Protein AF-A0A3S1F7A6-F1 (afdb_monomer_lite)

Foldseek 3Di:
DVLLVVLCVLVVNQQLSSQLCSVVNSPDDFAAPVSLVSSVVVCVVCVVVVHHRDDDRDDHPDDDPLDDVPPPPPPDPPDDWDQQDADCDDDSRHRPGPDTHHPVVSVVSVVVCCVVPVD

Secondary structure (DSSP, 8-state):
-HHHHHHHHHTTT-HHHHHHHHHH-TT--SPBHHHHHHHHHHHHHHHHTT----SPPPPPSB---S--TT----------PEEEEE--SSSTTTTSEEEEE-HHHHHHHHHHHHHHH--

pLDDT: mean 83.38, std 15.56, range [40.16, 94.38]

Sequence (119 aa):
VKYLAQANRLAAGDLCTTVMKYRAGHNESRFSALSVRYCQRARAILAREGFEVTGPLPVATFGFSAFSPGGEGGAPAQAKGVCVRRVFVPGPRYMKCAEYRSAGQARQIRTLRGRLFGG

Structure (mmCIF, N/CA/C/O backbone):
data_AF-A0A3S1F7A6-F1
#
_entry.id   AF-A0A3S1F7A6-F1
#
loop_
_atom_site.group_PDB
_atom_site.id
_atom_site.type_symbol
_atom_site.label_atom_id
_atom_site.label_alt_id
_atom_site.label_comp_id
_atom_site.label_asym_id
_atom_site.label_entity_id
_atom_site.label_seq_id
_atom_site.pdbx_PDB_ins_code
_atom_site.Cartn_x
_atom_site.Cartn_y
_atom_site.Cartn_z
_atom_site.occupancy
_atom_site.B_iso_or_equiv
_atom_site.auth_seq_id
_atom_site.auth_comp_id
_atom_site.auth_asym_id
_atom_site.auth_atom_id
_atom_site.pdbx_PDB_model_num
ATOM 1 N N . VAL A 1 1 ? 0.769 13.507 -17.402 1.00 75.00 1 VAL A N 1
ATOM 2 C CA . VAL A 1 1 ? 1.446 13.013 -16.170 1.00 75.00 1 VAL A CA 1
ATOM 3 C C . VAL A 1 1 ? 2.853 12.468 -16.464 1.00 75.00 1 VAL A C 1
ATOM 5 O O . VAL A 1 1 ? 3.012 11.293 -16.760 1.00 75.00 1 VAL A O 1
ATOM 8 N N . LYS A 1 2 ? 3.900 13.309 -16.408 1.00 90.25 2 LYS A N 1
ATOM 9 C CA . LYS A 1 2 ? 5.279 12.916 -16.797 1.00 90.25 2 LYS A CA 1
ATOM 10 C C . LYS A 1 2 ? 5.934 11.929 -15.817 1.00 90.25 2 LYS A C 1
ATOM 12 O O . LYS A 1 2 ? 6.569 10.969 -16.241 1.00 90.25 2 LYS A O 1
ATOM 17 N N . TYR A 1 3 ? 5.736 12.140 -14.516 1.00 91.88 3 TYR A N 1
ATOM 18 C CA . TYR A 1 3 ? 6.388 11.356 -13.461 1.00 91.88 3 TYR A CA 1
ATOM 19 C C . TYR A 1 3 ? 5.864 9.913 -13.364 1.00 91.88 3 TYR A C 1
ATOM 21 O O . TYR A 1 3 ? 6.650 8.971 -13.268 1.00 91.88 3 TYR A O 1
ATOM 29 N N . LEU A 1 4 ? 4.541 9.731 -13.467 1.00 91.00 4 LEU A N 1
ATOM 30 C CA . LEU A 1 4 ? 3.912 8.407 -13.507 1.00 91.00 4 LEU A CA 1
ATOM 31 C C . LEU A 1 4 ? 4.304 7.635 -14.772 1.00 91.00 4 LEU A C 1
ATOM 33 O O . LEU A 1 4 ? 4.648 6.462 -14.687 1.00 91.00 4 LEU A O 1
ATOM 37 N N . ALA A 1 5 ? 4.327 8.302 -15.930 1.00 91.88 5 ALA A N 1
ATOM 38 C CA . ALA A 1 5 ? 4.762 7.680 -17.178 1.00 91.88 5 ALA A CA 1
ATOM 39 C C . ALA A 1 5 ? 6.220 7.195 -17.096 1.00 91.88 5 ALA A C 1
ATOM 41 O O . ALA A 1 5 ? 6.540 6.109 -17.570 1.00 91.88 5 ALA A O 1
ATOM 42 N N . GLN A 1 6 ? 7.103 7.963 -16.451 1.00 92.31 6 GLN A N 1
ATOM 43 C CA . GLN A 1 6 ? 8.477 7.531 -16.200 1.00 92.31 6 GLN A CA 1
ATOM 44 C C . GLN A 1 6 ? 8.543 6.334 -15.244 1.00 92.31 6 GLN A C 1
ATOM 46 O O . GLN A 1 6 ? 9.271 5.390 -15.534 1.00 92.31 6 GLN A O 1
ATOM 51 N N . ALA A 1 7 ? 7.759 6.331 -14.162 1.00 93.62 7 ALA A N 1
ATOM 52 C CA . ALA A 1 7 ? 7.673 5.179 -13.266 1.00 93.62 7 ALA A CA 1
ATOM 53 C C . ALA A 1 7 ? 7.201 3.915 -14.008 1.00 93.62 7 ALA A C 1
ATOM 55 O O . ALA A 1 7 ? 7.779 2.853 -13.807 1.00 93.62 7 ALA A O 1
ATOM 56 N N . ASN A 1 8 ? 6.228 4.050 -14.917 1.00 92.00 8 ASN A N 1
ATOM 57 C CA . ASN A 1 8 ? 5.716 2.944 -15.729 1.00 92.00 8 ASN A CA 1
ATOM 58 C C . ASN A 1 8 ? 6.770 2.385 -16.690 1.00 92.00 8 ASN A C 1
ATOM 60 O O . ASN A 1 8 ? 6.912 1.173 -16.820 1.00 92.00 8 ASN A O 1
ATOM 64 N N . ARG A 1 9 ? 7.559 3.269 -17.317 1.00 92.62 9 ARG A N 1
ATOM 65 C CA . ARG A 1 9 ? 8.694 2.857 -18.158 1.00 92.62 9 ARG A CA 1
ATOM 66 C C . ARG A 1 9 ? 9.745 2.091 -17.359 1.00 92.62 9 ARG A C 1
ATOM 68 O O . ARG A 1 9 ? 10.204 1.051 -17.809 1.00 92.62 9 ARG A O 1
ATOM 75 N N . LEU A 1 10 ? 10.092 2.575 -16.165 1.00 93.31 10 LEU A N 1
ATOM 76 C CA . LEU A 1 10 ? 11.062 1.915 -15.281 1.00 93.31 10 LEU A CA 1
ATOM 77 C C . LEU A 1 10 ? 10.549 0.592 -14.696 1.00 93.31 10 LEU A C 1
ATOM 79 O O . LEU A 1 10 ? 11.347 -0.239 -14.278 1.00 93.31 10 LEU A O 1
ATOM 83 N N . ALA A 1 11 ? 9.233 0.419 -14.627 1.00 91.06 11 ALA A N 1
ATOM 84 C CA . ALA A 1 11 ? 8.573 -0.789 -14.149 1.00 91.06 11 ALA A CA 1
ATOM 85 C C . ALA A 1 11 ? 8.209 -1.768 -15.278 1.00 91.06 11 ALA A C 1
ATOM 87 O O . ALA A 1 11 ? 7.566 -2.776 -15.004 1.00 91.06 11 ALA A O 1
ATOM 88 N N . ALA A 1 12 ? 8.565 -1.463 -16.533 1.00 89.50 12 ALA A N 1
ATOM 89 C CA . ALA A 1 12 ? 8.213 -2.257 -17.712 1.00 89.50 12 ALA A CA 1
ATOM 90 C C . ALA A 1 12 ? 6.708 -2.595 -17.817 1.00 89.50 12 ALA A C 1
ATOM 92 O O . ALA A 1 12 ? 6.336 -3.653 -18.314 1.00 89.50 12 ALA A O 1
ATOM 93 N N . GLY A 1 13 ? 5.836 -1.696 -17.346 1.00 87.06 13 GLY A N 1
ATOM 94 C CA . GLY A 1 13 ? 4.384 -1.900 -17.364 1.00 87.06 13 GLY A CA 1
ATOM 95 C C . GLY A 1 13 ? 3.804 -2.679 -16.178 1.00 87.06 13 GLY A C 1
ATOM 96 O O . GLY A 1 13 ? 2.587 -2.838 -16.119 1.00 87.06 13 GLY A O 1
ATOM 97 N N . ASP A 1 14 ? 4.610 -3.121 -15.204 1.00 91.25 14 ASP A N 1
ATOM 98 C CA . ASP A 1 14 ? 4.063 -3.715 -13.980 1.00 91.25 14 ASP A CA 1
ATOM 99 C C . ASP A 1 14 ? 3.368 -2.647 -13.126 1.00 91.25 14 ASP A C 1
ATOM 101 O O . ASP A 1 14 ? 3.999 -1.690 -12.659 1.00 91.25 14 ASP A O 1
ATOM 105 N N . LEU A 1 15 ? 2.067 -2.820 -12.877 1.00 92.38 15 LEU A N 1
ATOM 106 C CA . LEU A 1 15 ? 1.274 -1.852 -12.123 1.00 92.38 15 LEU A CA 1
ATOM 107 C C . LEU A 1 15 ? 1.830 -1.660 -10.711 1.00 92.38 15 LEU A C 1
ATOM 109 O O . LEU A 1 15 ? 2.005 -0.520 -10.276 1.00 92.38 15 LEU A O 1
ATOM 113 N N . CYS A 1 16 ? 2.095 -2.750 -9.983 1.00 93.44 16 CYS A N 1
ATOM 114 C CA . CYS A 1 16 ? 2.496 -2.658 -8.582 1.00 93.44 16 CYS A CA 1
ATOM 115 C C . CYS A 1 16 ? 3.863 -1.981 -8.422 1.00 93.44 16 CYS A C 1
ATOM 117 O O . CYS A 1 16 ? 4.031 -1.139 -7.535 1.00 93.44 16 CYS A O 1
ATOM 119 N N . THR A 1 17 ? 4.819 -2.290 -9.295 1.00 93.44 17 THR A N 1
ATOM 120 C CA . THR A 1 17 ? 6.139 -1.650 -9.334 1.00 93.44 17 THR A CA 1
ATOM 121 C C . THR A 1 17 ? 6.032 -0.203 -9.798 1.00 93.44 17 THR A C 1
ATOM 123 O O . THR A 1 17 ? 6.681 0.664 -9.215 1.00 93.44 17 THR A O 1
ATOM 126 N N . THR A 1 18 ? 5.157 0.099 -10.760 1.00 94.25 18 THR A N 1
ATOM 127 C CA . THR A 1 18 ? 4.886 1.474 -11.209 1.00 94.25 18 THR A CA 1
ATOM 128 C C . THR A 1 18 ? 4.394 2.338 -10.060 1.00 94.25 18 THR A C 1
ATOM 130 O O . THR A 1 18 ? 4.961 3.397 -9.791 1.00 94.25 18 THR A O 1
ATOM 133 N N . VAL A 1 19 ? 3.358 1.892 -9.343 1.00 94.12 19 VAL A N 1
ATOM 134 C CA . VAL A 1 19 ? 2.791 2.677 -8.241 1.00 94.12 19 VAL A CA 1
ATOM 135 C C . VAL A 1 19 ? 3.724 2.733 -7.030 1.00 94.12 19 VAL A C 1
ATOM 137 O O . VAL A 1 19 ? 3.751 3.742 -6.325 1.00 94.12 19 VAL A O 1
ATOM 140 N N . MET A 1 20 ? 4.534 1.694 -6.808 1.00 94.38 20 MET A N 1
ATOM 141 C CA . MET A 1 20 ? 5.601 1.711 -5.809 1.00 94.38 20 MET A CA 1
ATOM 142 C C . MET A 1 20 ? 6.641 2.782 -6.149 1.00 94.38 20 MET A C 1
ATOM 144 O O . MET A 1 20 ? 6.877 3.656 -5.317 1.00 94.38 20 MET A O 1
ATOM 148 N N . LYS A 1 21 ? 7.174 2.788 -7.378 1.00 93.94 21 LYS A N 1
ATOM 149 C CA . LYS A 1 21 ? 8.155 3.779 -7.849 1.00 93.94 21 LYS A CA 1
ATOM 150 C C . LYS A 1 21 ? 7.583 5.192 -7.909 1.00 93.94 21 LYS A C 1
ATOM 152 O O . LYS A 1 21 ? 8.295 6.159 -7.670 1.00 93.94 21 LYS A O 1
ATOM 157 N N . TYR A 1 22 ? 6.292 5.326 -8.195 1.00 93.50 22 TYR A N 1
ATOM 158 C CA . TYR A 1 22 ? 5.593 6.606 -8.151 1.00 93.50 22 TYR A CA 1
ATOM 159 C C . TYR A 1 22 ? 5.497 7.162 -6.723 1.00 93.50 22 TYR A C 1
ATOM 161 O O . TYR A 1 22 ? 5.708 8.349 -6.501 1.00 93.50 22 TYR A O 1
ATOM 169 N N . ARG A 1 23 ? 5.184 6.315 -5.738 1.00 91.88 23 ARG A N 1
ATOM 170 C CA . ARG A 1 23 ? 5.007 6.746 -4.345 1.00 91.88 23 ARG A CA 1
ATOM 171 C C . ARG A 1 23 ? 6.331 6.923 -3.599 1.00 91.88 23 ARG A C 1
ATOM 173 O O . ARG A 1 23 ? 6.472 7.872 -2.837 1.00 91.88 23 ARG A O 1
ATOM 180 N N . ALA A 1 24 ? 7.231 5.951 -3.724 1.00 90.56 24 ALA A N 1
ATOM 181 C CA . ALA A 1 24 ? 8.463 5.852 -2.937 1.00 90.56 24 ALA A CA 1
ATOM 182 C C . ALA A 1 24 ? 9.691 6.426 -3.662 1.00 90.56 24 ALA A C 1
ATOM 184 O O . ALA A 1 24 ? 10.720 6.649 -3.033 1.00 90.56 24 ALA A O 1
ATOM 185 N N . GLY A 1 25 ? 9.574 6.696 -4.963 1.00 92.00 25 GLY A N 1
ATOM 186 C CA . GLY A 1 25 ? 10.654 7.200 -5.802 1.00 92.00 25 GLY A CA 1
ATOM 187 C C . GLY A 1 25 ? 11.140 6.166 -6.816 1.00 92.00 25 GLY A C 1
ATOM 188 O O . GLY A 1 25 ? 11.062 4.955 -6.613 1.00 92.00 25 GLY A O 1
ATOM 189 N N . HIS A 1 26 ? 11.672 6.650 -7.938 1.00 92.25 26 HIS A N 1
ATOM 190 C CA . HIS A 1 26 ? 12.085 5.811 -9.071 1.00 92.25 26 HIS A CA 1
ATOM 191 C C . HIS A 1 26 ? 13.219 4.830 -8.745 1.00 92.25 26 HIS A C 1
ATOM 193 O O . HIS A 1 26 ? 13.265 3.744 -9.330 1.00 92.25 26 HIS A O 1
ATOM 199 N N . ASN A 1 27 ? 14.077 5.189 -7.789 1.00 91.31 27 ASN A N 1
ATOM 200 C CA . ASN A 1 27 ? 15.213 4.380 -7.342 1.00 91.31 27 ASN A CA 1
ATOM 201 C C . ASN A 1 27 ? 14.841 3.343 -6.272 1.00 91.31 27 ASN A C 1
ATOM 203 O O . ASN A 1 27 ? 15.695 2.550 -5.886 1.00 91.31 27 ASN A O 1
ATOM 207 N N . GLU A 1 28 ? 13.592 3.318 -5.798 1.00 89.88 28 GLU A N 1
ATOM 208 C CA . GLU A 1 28 ? 13.151 2.285 -4.863 1.00 89.88 28 GLU A CA 1
ATOM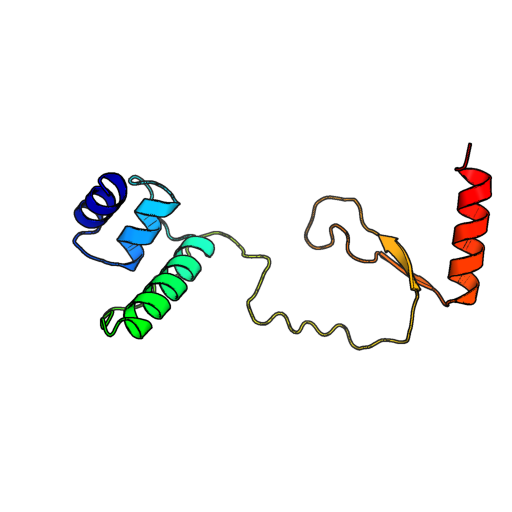 209 C C . GLU A 1 28 ? 13.031 0.934 -5.586 1.00 89.88 28 GLU A C 1
ATOM 211 O O . GLU A 1 28 ? 12.506 0.831 -6.707 1.00 89.88 28 GLU A O 1
ATOM 216 N N . SER A 1 29 ? 13.548 -0.101 -4.931 1.00 88.81 29 SER A N 1
ATOM 217 C CA . SER A 1 29 ? 13.557 -1.489 -5.402 1.00 88.81 29 SER A CA 1
ATOM 218 C C . SER A 1 29 ? 12.810 -2.424 -4.456 1.00 88.81 29 SER A C 1
ATOM 220 O O . SER A 1 29 ? 12.418 -3.520 -4.854 1.00 88.81 29 SER A O 1
ATOM 222 N N . ARG A 1 30 ? 12.571 -1.998 -3.213 1.00 90.06 30 ARG A N 1
ATOM 223 C CA . ARG A 1 30 ? 11.939 -2.803 -2.173 1.00 90.06 30 ARG A CA 1
ATOM 224 C C . ARG A 1 30 ? 10.485 -2.388 -1.978 1.00 90.06 30 ARG A C 1
ATOM 226 O O . ARG A 1 30 ? 10.122 -1.213 -1.990 1.00 90.06 30 ARG A O 1
ATOM 233 N N . PHE A 1 31 ? 9.630 -3.365 -1.692 1.00 90.00 31 PHE A N 1
ATOM 234 C CA . PHE A 1 31 ? 8.237 -3.092 -1.356 1.00 90.00 31 PHE A CA 1
ATOM 235 C C . PHE A 1 31 ? 8.079 -2.790 0.131 1.00 90.00 31 PHE A C 1
ATOM 237 O O . PHE A 1 31 ? 8.435 -3.606 0.982 1.00 90.00 31 PHE A O 1
ATOM 244 N N . SER A 1 32 ? 7.495 -1.631 0.437 1.00 90.94 32 SER A N 1
ATOM 245 C CA . SER A 1 32 ? 6.983 -1.327 1.775 1.00 90.94 32 SER A CA 1
ATOM 246 C C . SER A 1 32 ? 5.547 -1.842 1.938 1.00 90.94 32 SER A C 1
ATOM 248 O O . SER A 1 32 ? 4.810 -1.917 0.951 1.00 90.94 32 SER A O 1
ATOM 250 N N . ALA A 1 33 ? 5.089 -2.110 3.166 1.00 90.31 33 ALA A N 1
ATOM 251 C CA . ALA A 1 33 ? 3.685 -2.475 3.414 1.00 90.31 33 ALA A CA 1
ATOM 252 C C . ALA A 1 33 ? 2.695 -1.431 2.866 1.00 90.31 33 ALA A C 1
ATOM 254 O O . ALA A 1 33 ? 1.638 -1.777 2.337 1.00 90.31 33 ALA A O 1
ATOM 255 N N . LEU A 1 34 ? 3.063 -0.148 2.917 1.00 90.00 34 LEU A N 1
ATOM 256 C CA . LEU A 1 34 ? 2.273 0.934 2.332 1.00 90.00 34 LEU A CA 1
ATOM 257 C C . LEU A 1 34 ? 2.239 0.8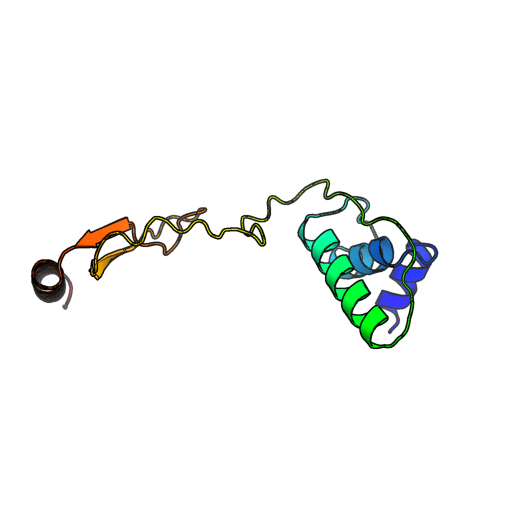62 0.800 1.00 90.00 34 LEU A C 1
ATOM 259 O O . LEU A 1 34 ? 1.188 1.102 0.214 1.00 90.00 34 LEU A O 1
ATOM 263 N N . SER A 1 35 ? 3.347 0.497 0.151 1.00 91.38 35 SER A N 1
ATOM 264 C CA . SER A 1 35 ? 3.401 0.313 -1.306 1.00 91.38 35 SER A CA 1
ATOM 265 C C . SER A 1 35 ? 2.504 -0.846 -1.758 1.00 91.38 35 SER A C 1
ATOM 267 O O . SER A 1 35 ? 1.762 -0.698 -2.725 1.00 91.38 35 SER A O 1
ATOM 269 N N . VAL A 1 36 ? 2.488 -1.961 -1.015 1.00 92.44 36 VAL A N 1
ATOM 270 C CA . VAL A 1 36 ? 1.595 -3.104 -1.296 1.00 92.44 36 VAL A CA 1
ATOM 271 C C . VAL A 1 36 ? 0.123 -2.702 -1.160 1.00 92.44 36 VAL A C 1
ATOM 273 O O . VAL A 1 36 ? -0.682 -2.966 -2.052 1.00 92.44 36 VAL A O 1
ATOM 276 N N . ARG A 1 37 ? -0.238 -1.993 -0.081 1.00 91.31 37 ARG A N 1
ATOM 277 C CA . ARG A 1 37 ? -1.602 -1.463 0.119 1.00 91.31 37 ARG A CA 1
ATOM 278 C C . ARG A 1 37 ? -2.016 -0.496 -0.979 1.00 91.31 37 ARG A C 1
ATOM 280 O O . ARG A 1 37 ? -3.167 -0.500 -1.409 1.00 91.31 37 ARG A O 1
ATOM 287 N N . TYR A 1 38 ? -1.084 0.337 -1.420 1.00 92.88 38 TYR A N 1
ATOM 288 C CA . TYR A 1 38 ? -1.337 1.273 -2.498 1.00 92.88 38 TYR A CA 1
ATOM 289 C C . TYR A 1 38 ? -1.596 0.535 -3.818 1.00 92.88 38 TYR A C 1
ATOM 291 O O . TYR A 1 38 ? -2.566 0.864 -4.497 1.00 92.88 38 TYR A O 1
ATOM 299 N N . CYS A 1 39 ? -0.845 -0.536 -4.121 1.00 93.38 39 CYS A N 1
ATOM 300 C CA . CYS A 1 39 ? -1.152 -1.384 -5.277 1.00 93.38 39 CYS A CA 1
ATOM 301 C C . CYS A 1 39 ? -2.542 -2.027 -5.179 1.00 93.38 39 CYS A C 1
ATOM 303 O O . CYS A 1 39 ? -3.297 -1.989 -6.145 1.00 93.38 39 CYS A O 1
ATOM 305 N N . GLN A 1 40 ? -2.934 -2.549 -4.012 1.00 93.50 40 GLN A N 1
ATOM 306 C CA . GLN A 1 40 ? -4.280 -3.112 -3.821 1.00 93.50 40 GLN A CA 1
ATOM 307 C C . GLN A 1 40 ? -5.385 -2.098 -4.150 1.00 93.50 40 GLN A C 1
ATOM 309 O O . GLN A 1 40 ? -6.348 -2.434 -4.836 1.00 93.50 40 GLN A O 1
ATOM 314 N N . ARG A 1 41 ? -5.232 -0.843 -3.707 1.00 93.62 41 ARG A N 1
ATOM 315 C CA . ARG A 1 41 ? -6.183 0.232 -4.028 1.00 93.62 41 ARG A CA 1
ATOM 316 C C . ARG A 1 41 ? -6.189 0.567 -5.516 1.00 93.62 41 ARG A C 1
ATOM 318 O O . ARG A 1 41 ? -7.265 0.711 -6.082 1.00 93.62 41 ARG A O 1
ATOM 325 N N . ALA A 1 42 ? -5.019 0.655 -6.147 1.00 93.50 42 ALA A N 1
ATOM 326 C CA . ALA A 1 42 ? -4.917 0.909 -7.582 1.00 93.50 42 ALA A CA 1
ATOM 327 C C . ALA A 1 42 ? -5.609 -0.191 -8.403 1.00 93.50 42 ALA A C 1
ATOM 329 O O . ALA A 1 42 ? -6.388 0.120 -9.298 1.00 93.50 42 ALA A O 1
ATOM 330 N N . ARG A 1 43 ? -5.411 -1.467 -8.041 1.00 93.25 43 ARG A N 1
ATOM 331 C CA . ARG A 1 43 ? -6.119 -2.602 -8.656 1.00 93.25 43 ARG A CA 1
ATOM 332 C C . ARG A 1 43 ? -7.629 -2.502 -8.472 1.00 93.25 43 ARG A C 1
ATOM 334 O O . ARG A 1 43 ? -8.359 -2.717 -9.426 1.00 93.25 43 ARG A O 1
ATOM 341 N N . ALA A 1 44 ? -8.096 -2.143 -7.275 1.00 93.31 44 ALA A N 1
ATOM 342 C CA . ALA A 1 44 ? -9.524 -1.977 -7.013 1.00 93.31 44 ALA A CA 1
ATOM 343 C C . ALA A 1 44 ? -10.149 -0.835 -7.832 1.00 93.31 44 ALA A C 1
ATOM 345 O O . ALA A 1 44 ? -11.293 -0.952 -8.252 1.00 93.31 44 ALA A O 1
ATOM 346 N N . ILE A 1 45 ? -9.413 0.257 -8.063 1.00 93.56 45 ILE A N 1
ATOM 347 C CA . ILE A 1 45 ? -9.858 1.354 -8.933 1.00 93.56 45 ILE A CA 1
ATOM 348 C C . ILE A 1 45 ? -9.922 0.872 -10.382 1.00 93.56 45 ILE A C 1
ATOM 350 O O . ILE A 1 45 ? -10.968 0.983 -11.002 1.00 93.56 45 ILE A O 1
ATOM 354 N N . LEU A 1 46 ? -8.850 0.269 -10.897 1.00 92.62 46 LEU A N 1
ATOM 355 C CA . LEU A 1 46 ? -8.813 -0.225 -12.277 1.00 92.62 46 LEU A CA 1
ATOM 356 C C . LEU A 1 46 ? -9.888 -1.281 -12.552 1.00 92.62 46 LEU A C 1
ATOM 358 O O . LEU A 1 46 ? -10.543 -1.216 -13.585 1.00 92.62 46 LEU A O 1
ATOM 362 N N . ALA A 1 47 ? -10.145 -2.176 -11.596 1.00 92.50 47 ALA A N 1
ATOM 363 C CA . ALA A 1 47 ? -11.215 -3.161 -11.705 1.00 92.50 47 ALA A CA 1
ATOM 364 C C . ALA A 1 47 ? -12.610 -2.513 -11.764 1.00 92.50 47 ALA A C 1
ATOM 366 O O . ALA A 1 47 ? -13.473 -2.991 -12.493 1.00 92.50 47 ALA A O 1
ATOM 367 N N . ARG A 1 48 ? -12.839 -1.413 -11.028 1.00 93.38 48 ARG A N 1
ATOM 368 C CA . ARG A 1 48 ? -14.097 -0.642 -11.108 1.00 93.38 48 ARG A CA 1
ATOM 369 C C . ARG A 1 48 ? -14.280 0.033 -12.465 1.00 93.38 48 ARG A C 1
ATOM 371 O O . ARG A 1 48 ? -15.407 0.151 -12.922 1.00 93.38 48 ARG A O 1
ATOM 378 N N . GLU A 1 49 ? -13.182 0.434 -13.094 1.00 93.69 49 GLU A N 1
ATOM 379 C CA . GLU A 1 49 ? -13.155 1.022 -14.438 1.00 93.69 49 GLU A CA 1
ATOM 380 C C . GLU A 1 49 ? -13.176 -0.043 -15.559 1.00 93.69 49 GLU A C 1
ATOM 382 O O . GLU A 1 49 ? -13.118 0.299 -16.736 1.00 93.69 49 GLU A O 1
ATOM 387 N N . GLY A 1 50 ? -13.250 -1.337 -15.217 1.00 91.94 50 GLY A N 1
ATOM 388 C CA . GLY A 1 50 ? -13.310 -2.438 -16.185 1.00 91.94 50 GLY A CA 1
ATOM 389 C C . GLY A 1 50 ? -11.958 -2.886 -16.750 1.00 91.94 50 GLY A C 1
ATOM 390 O O . GLY A 1 50 ? -11.922 -3.681 -17.685 1.00 91.94 50 GLY A O 1
ATOM 391 N N . PHE A 1 51 ? -10.840 -2.417 -16.191 1.00 89.00 51 PHE A N 1
ATOM 392 C CA . PHE A 1 51 ? -9.505 -2.880 -16.567 1.00 89.00 51 PHE A CA 1
ATOM 393 C C . PHE A 1 51 ? -9.075 -4.056 -15.687 1.00 89.00 51 PHE A C 1
ATOM 395 O O . PHE A 1 51 ? -8.932 -3.925 -14.466 1.00 89.00 51 PHE A O 1
ATOM 402 N N . GLU A 1 52 ? -8.805 -5.205 -16.305 1.00 82.25 52 GLU A N 1
ATOM 403 C CA . GLU A 1 52 ? -8.243 -6.352 -15.597 1.00 82.25 52 GLU A CA 1
ATOM 404 C C . GLU A 1 52 ? -6.749 -6.152 -15.327 1.00 82.25 52 GLU A C 1
ATOM 406 O O . GLU A 1 52 ? -5.943 -5.945 -16.234 1.00 82.25 52 GLU A O 1
ATOM 411 N N . VAL A 1 53 ? -6.365 -6.227 -14.049 1.00 84.12 53 VAL A N 1
ATOM 412 C CA . VAL A 1 53 ? -4.957 -6.190 -13.642 1.00 84.12 53 VAL A CA 1
ATOM 413 C C . VAL A 1 53 ? -4.488 -7.597 -13.305 1.00 84.12 53 VAL A C 1
ATOM 415 O O . VAL A 1 53 ? -4.782 -8.119 -12.221 1.00 84.12 53 VAL A O 1
ATOM 418 N N . THR A 1 54 ? -3.706 -8.169 -14.211 1.00 78.69 54 THR A N 1
ATOM 419 C CA . THR A 1 54 ? -3.081 -9.487 -14.069 1.00 78.69 54 THR A CA 1
ATOM 420 C C . THR A 1 54 ? -1.793 -9.406 -13.246 1.00 78.69 54 THR A C 1
ATOM 422 O O . THR A 1 54 ? -1.074 -8.411 -13.296 1.00 78.69 54 THR A O 1
ATOM 425 N N . GLY A 1 55 ? -1.493 -10.462 -12.485 1.00 82.12 55 GLY A N 1
ATOM 426 C CA . GLY A 1 55 ? -0.221 -10.626 -11.774 1.00 82.12 55 GLY A CA 1
ATOM 427 C C . GLY A 1 55 ? -0.344 -10.753 -10.247 1.00 82.12 55 GLY A C 1
ATOM 428 O O . GLY A 1 55 ? -1.353 -10.348 -9.653 1.00 82.12 55 GLY A O 1
ATOM 429 N N . PRO A 1 56 ? 0.671 -11.350 -9.592 1.00 85.56 56 PRO A N 1
ATOM 430 C CA . PRO A 1 56 ? 0.695 -11.520 -8.144 1.00 85.56 56 PRO A CA 1
ATOM 431 C C . PRO A 1 56 ? 0.928 -10.188 -7.420 1.00 85.56 56 PRO A C 1
ATOM 433 O O . PRO A 1 56 ? 1.632 -9.303 -7.900 1.00 85.56 56 PRO A O 1
ATOM 436 N N . LEU A 1 57 ? 0.363 -10.054 -6.216 1.00 86.94 57 LEU A N 1
ATOM 437 C CA . LEU A 1 57 ? 0.693 -8.935 -5.333 1.00 86.94 57 LEU A CA 1
ATOM 438 C C . LEU A 1 57 ? 2.085 -9.159 -4.715 1.00 86.94 57 LEU A C 1
ATOM 440 O O . LEU A 1 57 ? 2.321 -10.226 -4.146 1.00 86.94 57 LEU A O 1
ATOM 444 N N . PRO A 1 58 ? 2.988 -8.166 -4.765 1.00 88.62 58 PRO A N 1
ATOM 445 C CA . PRO A 1 58 ? 4.314 -8.289 -4.177 1.00 88.62 58 PRO A CA 1
ATOM 446 C C . PRO A 1 58 ? 4.241 -8.326 -2.648 1.00 88.62 58 PRO A C 1
ATOM 448 O O . PRO A 1 58 ? 3.396 -7.676 -2.025 1.00 88.62 58 PRO A O 1
ATOM 451 N N . VAL A 1 59 ? 5.163 -9.068 -2.035 1.00 86.94 59 VAL A N 1
ATOM 452 C CA . VAL A 1 59 ? 5.283 -9.170 -0.576 1.00 86.94 59 VAL A CA 1
ATOM 453 C C . VAL A 1 59 ? 6.059 -7.968 -0.041 1.00 86.94 59 VAL A C 1
ATOM 455 O O . VAL A 1 59 ? 7.071 -7.553 -0.604 1.00 86.94 59 VAL A O 1
ATOM 458 N N . ALA A 1 60 ? 5.586 -7.388 1.062 1.00 88.00 60 ALA A N 1
ATOM 459 C CA . ALA A 1 60 ? 6.274 -6.280 1.707 1.00 88.00 60 ALA A CA 1
ATOM 460 C C . ALA A 1 60 ? 7.577 -6.758 2.368 1.00 88.00 60 ALA A C 1
ATOM 462 O O . ALA A 1 60 ? 7.561 -7.570 3.286 1.00 88.00 60 ALA A O 1
ATOM 463 N N . THR A 1 61 ? 8.699 -6.193 1.935 1.00 86.62 61 THR A N 1
ATOM 464 C CA . THR A 1 61 ? 10.038 -6.397 2.514 1.00 86.62 61 THR A CA 1
ATOM 465 C C . THR A 1 61 ? 10.303 -5.564 3.767 1.00 86.62 61 THR A C 1
ATOM 467 O O . THR A 1 61 ? 11.276 -5.827 4.470 1.00 86.62 61 THR A O 1
ATOM 470 N N . PHE A 1 62 ? 9.524 -4.505 4.011 1.00 81.00 62 PHE A N 1
ATOM 471 C CA . PHE A 1 62 ? 9.691 -3.633 5.176 1.00 81.00 62 PHE A CA 1
ATOM 472 C C . PHE A 1 62 ? 8.442 -2.788 5.459 1.00 81.00 62 PHE A C 1
ATOM 474 O O . PHE A 1 62 ? 7.523 -2.678 4.646 1.00 81.00 62 PHE A O 1
ATOM 481 N N . GLY A 1 63 ? 8.428 -2.155 6.630 1.00 66.00 63 GLY A N 1
ATOM 482 C CA . GLY A 1 63 ? 7.301 -1.369 7.113 1.00 66.00 63 GLY A CA 1
ATOM 483 C C . GLY A 1 63 ? 6.321 -2.246 7.879 1.00 66.00 63 GLY A C 1
ATOM 484 O O . GLY A 1 63 ? 5.388 -2.800 7.310 1.00 66.00 63 GLY A O 1
ATOM 485 N N . PHE A 1 64 ? 6.512 -2.338 9.193 1.00 58.91 64 PHE A N 1
ATOM 486 C CA . PHE A 1 64 ? 5.469 -2.815 10.090 1.00 58.91 64 PHE A CA 1
ATOM 487 C C . PHE A 1 64 ? 4.352 -1.775 10.081 1.00 58.91 64 PHE A C 1
ATOM 489 O O . PHE A 1 64 ? 4.431 -0.748 10.756 1.00 58.91 64 PHE A O 1
ATOM 496 N N . SER A 1 65 ? 3.307 -1.994 9.287 1.00 54.69 65 SER A N 1
ATOM 497 C CA . SER A 1 65 ? 2.080 -1.239 9.481 1.00 54.69 65 SER A CA 1
ATOM 498 C C . SER A 1 65 ? 1.514 -1.664 10.831 1.00 54.69 65 SER A C 1
ATOM 500 O O . SER A 1 65 ? 0.864 -2.699 10.928 1.00 54.69 65 SER A O 1
ATOM 502 N N . ALA A 1 66 ? 1.697 -0.823 11.852 1.00 50.53 66 ALA A N 1
ATOM 503 C CA . ALA A 1 66 ? 0.971 -0.863 13.127 1.00 50.53 66 ALA A CA 1
ATOM 504 C C . ALA A 1 66 ? -0.567 -0.749 12.964 1.00 50.53 66 ALA A C 1
ATOM 506 O O . ALA A 1 66 ? -1.304 -0.632 13.938 1.00 50.53 66 ALA A O 1
ATOM 507 N N . PHE A 1 67 ? -1.047 -0.799 11.724 1.00 52.12 67 PHE A N 1
ATOM 508 C CA . PHE A 1 67 ? -2.427 -0.939 11.319 1.00 52.12 67 PHE A CA 1
ATOM 509 C C . PHE A 1 67 ? -2.555 -2.217 10.484 1.00 52.12 67 PHE A C 1
ATOM 511 O O . PHE A 1 67 ? -2.506 -2.194 9.253 1.00 52.12 67 PHE A O 1
ATOM 518 N N . SER A 1 68 ? -2.699 -3.351 11.166 1.00 43.91 68 SER A N 1
ATOM 519 C CA . SER A 1 68 ? -3.309 -4.543 10.575 1.00 43.91 68 SER A CA 1
ATOM 520 C C . SER A 1 68 ? -4.728 -4.173 10.114 1.00 43.91 68 SER A C 1
ATOM 522 O O . SER A 1 68 ? -5.469 -3.602 10.915 1.00 43.91 68 SER A O 1
ATOM 524 N N . PRO A 1 69 ? -5.173 -4.505 8.886 1.00 49.84 69 PRO A N 1
ATOM 525 C CA . PRO A 1 69 ? -6.546 -4.245 8.424 1.00 49.84 69 PRO A CA 1
ATOM 526 C C . PRO A 1 69 ? -7.565 -5.236 9.026 1.00 49.84 69 PRO A C 1
ATOM 528 O O . PRO A 1 69 ? -8.588 -5.521 8.424 1.00 49.84 69 PRO A O 1
ATOM 531 N N . GLY A 1 70 ? -7.249 -5.806 10.181 1.00 43.72 70 GLY A N 1
ATOM 532 C CA . GLY A 1 70 ? -8.029 -6.825 10.880 1.00 43.72 70 GLY A CA 1
ATOM 533 C C . GLY A 1 70 ? -7.733 -6.785 12.374 1.00 43.72 70 GLY A C 1
ATOM 534 O O . GLY A 1 70 ? -7.774 -7.796 13.058 1.00 43.72 70 GLY A O 1
ATOM 535 N N . GLY A 1 71 ? -7.363 -5.606 12.877 1.00 40.44 71 GLY A N 1
ATOM 536 C CA . GLY A 1 71 ? -7.245 -5.338 14.298 1.00 40.44 71 GLY A CA 1
ATOM 537 C C . GLY A 1 71 ? -8.605 -5.042 14.910 1.00 40.44 71 GLY A C 1
ATOM 538 O O . GLY A 1 71 ? -8.734 -4.054 15.628 1.00 40.44 71 GLY A O 1
ATOM 539 N N . GLU A 1 72 ? -9.575 -5.934 14.712 1.00 43.16 72 GLU A N 1
ATOM 540 C CA . GLU A 1 72 ? -10.580 -6.244 15.730 1.00 43.16 72 GLU A CA 1
ATOM 541 C C . GLU A 1 72 ? -9.865 -6.890 16.931 1.00 43.16 72 GLU A C 1
ATOM 543 O O . GLU A 1 72 ? -10.206 -7.954 17.426 1.00 43.16 72 GLU A O 1
ATOM 548 N N . GLY A 1 73 ? -8.850 -6.201 17.456 1.00 42.62 73 GLY A N 1
ATOM 549 C CA . GLY A 1 73 ? -8.508 -6.260 18.857 1.00 42.62 73 GLY A CA 1
ATOM 550 C C . GLY A 1 73 ? -9.600 -5.496 19.578 1.00 42.62 73 GLY A C 1
ATOM 551 O O . GLY A 1 73 ? -9.353 -4.419 20.125 1.00 42.62 73 GLY A O 1
ATOM 552 N N . GLY A 1 74 ? -10.812 -6.057 19.544 1.00 40.16 74 GLY A N 1
ATOM 553 C CA . GLY A 1 74 ? -11.756 -5.915 20.624 1.00 40.16 74 GLY A CA 1
ATOM 554 C C . GLY A 1 74 ? -11.026 -6.379 21.871 1.00 40.16 74 GLY A C 1
ATOM 555 O O . GLY A 1 74 ? -11.124 -7.530 22.281 1.00 40.16 74 GLY A O 1
ATOM 556 N N . ALA A 1 75 ? -10.263 -5.463 22.477 1.00 45.25 75 ALA A N 1
ATOM 557 C CA . ALA A 1 75 ? -10.138 -5.465 23.914 1.00 45.25 75 ALA A CA 1
ATOM 558 C C . ALA A 1 75 ? -11.577 -5.655 24.397 1.00 45.25 75 ALA A C 1
ATOM 560 O O . ALA A 1 75 ? -12.446 -4.893 23.946 1.00 45.25 75 ALA A O 1
ATOM 561 N N . PRO A 1 76 ? -11.855 -6.719 25.169 1.00 41.88 76 PRO A N 1
ATOM 562 C CA . PRO A 1 76 ? -13.219 -7.065 25.518 1.00 41.88 76 PRO A CA 1
ATOM 563 C C . PRO A 1 76 ? -13.868 -5.800 26.054 1.00 41.88 76 PRO A C 1
ATOM 565 O O . PRO A 1 76 ? -13.198 -5.010 26.728 1.00 41.88 76 PRO A O 1
ATOM 568 N N . ALA A 1 77 ? -15.126 -5.589 25.678 1.00 47.25 77 ALA A N 1
ATOM 569 C CA . ALA A 1 77 ? -15.979 -4.525 26.168 1.00 47.25 77 ALA A CA 1
ATOM 570 C C . ALA A 1 77 ? -16.057 -4.596 27.706 1.00 47.25 77 ALA A C 1
ATOM 572 O O . ALA A 1 77 ? -17.028 -5.062 28.289 1.00 47.25 77 ALA A O 1
ATOM 573 N N . GLN A 1 78 ? -14.993 -4.176 28.383 1.00 47.16 78 GLN A N 1
ATOM 574 C CA . GLN A 1 78 ? -14.865 -4.163 29.824 1.00 47.16 78 GLN A CA 1
ATOM 575 C C . GLN A 1 78 ? -15.382 -2.805 30.274 1.00 47.16 78 GLN A C 1
ATOM 577 O O . GLN A 1 78 ? -14.682 -1.796 30.255 1.00 47.16 78 GLN A O 1
ATOM 582 N N . ALA A 1 79 ? -16.677 -2.834 30.590 1.00 52.31 79 ALA A N 1
ATOM 583 C CA . ALA A 1 79 ? -17.382 -2.004 31.556 1.00 52.31 79 ALA A CA 1
ATOM 584 C C . ALA A 1 79 ? -17.087 -0.494 31.518 1.00 52.31 79 ALA A C 1
ATOM 586 O O . ALA A 1 79 ? -16.138 -0.037 32.138 1.00 52.31 79 ALA A O 1
ATOM 587 N N . LYS A 1 80 ? -17.978 0.266 30.856 1.00 65.19 80 LYS A N 1
ATOM 588 C CA . LYS A 1 80 ? -18.374 1.686 31.072 1.00 65.19 80 LYS A CA 1
ATOM 589 C C . LYS A 1 80 ? -17.426 2.587 31.906 1.00 65.19 80 LYS A C 1
ATOM 591 O O . LYS A 1 80 ? -17.873 3.317 32.790 1.00 65.19 80 LYS A O 1
ATOM 596 N N . GLY A 1 81 ? -16.125 2.558 31.644 1.00 78.69 81 GLY A N 1
ATOM 597 C CA . GLY A 1 81 ? -15.128 3.346 32.355 1.00 78.69 81 GLY A CA 1
ATOM 598 C C . GLY A 1 81 ? -14.886 4.671 31.645 1.00 78.69 81 GLY A C 1
ATOM 599 O O . GLY A 1 81 ? -14.744 4.718 30.425 1.00 78.69 81 GLY A O 1
ATOM 600 N N . VAL A 1 82 ? -14.793 5.764 32.396 1.00 90.25 82 VAL A N 1
ATOM 601 C CA . VAL A 1 82 ? -14.361 7.060 31.867 1.00 90.25 82 VAL A CA 1
ATOM 602 C C . VAL A 1 82 ? -12.835 7.093 31.858 1.00 90.25 82 VAL A C 1
ATOM 604 O O . VAL A 1 82 ? -12.194 6.845 32.879 1.00 90.25 82 VAL A O 1
ATOM 607 N N . CYS A 1 83 ? -12.240 7.419 30.710 1.00 91.69 83 CYS A N 1
ATOM 608 C CA . CYS A 1 83 ? -10.794 7.587 30.612 1.00 91.69 83 CYS A CA 1
ATOM 609 C C . CYS A 1 83 ? -10.337 8.848 31.362 1.00 91.69 83 CYS A C 1
ATOM 611 O O . CYS A 1 83 ? -10.800 9.951 31.058 1.00 91.69 83 CYS A O 1
ATOM 613 N N . VAL A 1 84 ? -9.406 8.698 32.308 1.00 92.81 84 VAL A N 1
ATOM 614 C CA . VAL A 1 84 ? -8.877 9.812 33.121 1.00 92.81 84 VAL A CA 1
ATOM 615 C C . VAL A 1 84 ? -7.421 10.153 32.811 1.00 92.81 84 VAL A C 1
ATOM 617 O O . VAL A 1 84 ? -6.972 11.253 33.134 1.00 92.81 84 VAL A O 1
ATOM 620 N N . ARG A 1 85 ? -6.666 9.259 32.164 1.00 90.44 85 ARG A N 1
ATOM 621 C CA . ARG A 1 85 ? -5.268 9.497 31.770 1.00 90.44 85 ARG A CA 1
ATOM 622 C C . ARG A 1 85 ? -4.979 8.856 30.419 1.00 90.44 85 ARG A C 1
ATOM 624 O O . ARG A 1 85 ? -5.336 7.700 30.204 1.00 90.44 85 ARG A O 1
ATOM 631 N N . ARG A 1 86 ? -4.310 9.586 29.524 1.00 91.94 86 ARG A N 1
ATOM 632 C CA . ARG A 1 86 ? -3.829 9.076 28.228 1.00 91.94 86 ARG A CA 1
ATOM 633 C C . ARG A 1 86 ? -2.311 8.942 28.234 1.00 91.94 86 ARG A C 1
ATOM 635 O O . ARG A 1 86 ? -1.631 9.659 28.962 1.00 91.94 86 ARG A O 1
ATOM 642 N N . VAL A 1 87 ? -1.793 8.024 27.424 1.00 92.56 87 VAL A N 1
ATOM 643 C CA . VAL A 1 87 ? -0.348 7.880 27.203 1.00 92.56 87 VAL A CA 1
ATOM 644 C C . VAL A 1 87 ? 0.115 8.971 26.238 1.00 92.56 87 VAL A C 1
ATOM 646 O O . VAL A 1 87 ? -0.350 9.015 25.101 1.00 92.56 87 VAL A O 1
ATOM 649 N N . PHE A 1 88 ? 1.031 9.835 26.676 1.00 90.31 88 PHE A N 1
ATOM 650 C CA . PHE A 1 88 ? 1.620 10.891 25.837 1.00 90.31 88 PHE A CA 1
ATOM 651 C C . PHE A 1 88 ? 3.052 10.571 25.371 1.00 90.31 88 PHE A C 1
ATOM 653 O O . PHE A 1 88 ? 3.736 11.414 24.807 1.00 90.31 88 PHE A O 1
ATOM 660 N N . VAL A 1 89 ? 3.510 9.336 25.585 1.00 90.44 89 VAL A N 1
ATOM 661 C CA . VAL A 1 89 ? 4.808 8.857 25.096 1.00 90.44 89 VAL A CA 1
ATOM 662 C C . VAL A 1 89 ? 4.646 8.335 23.660 1.00 90.44 89 VAL A C 1
ATOM 664 O O . VAL A 1 89 ? 3.713 7.554 23.424 1.00 90.44 89 VAL A O 1
ATOM 667 N N . PRO A 1 90 ? 5.509 8.732 22.703 1.00 86.12 90 PRO A N 1
ATOM 668 C CA . PRO A 1 90 ? 5.493 8.199 21.343 1.00 86.12 90 PRO A CA 1
ATOM 669 C C . PRO A 1 90 ? 5.608 6.669 21.333 1.00 86.12 90 PRO A C 1
ATOM 671 O O . PRO A 1 90 ? 6.481 6.097 21.979 1.00 86.12 90 PRO A O 1
ATOM 674 N N . GLY A 1 91 ? 4.715 5.994 20.607 1.00 84.38 91 GLY A N 1
ATOM 675 C CA . GLY A 1 91 ? 4.715 4.537 20.487 1.00 84.38 91 GLY A CA 1
ATOM 676 C C . GLY A 1 91 ? 3.344 3.954 20.125 1.00 84.38 91 GLY A C 1
ATOM 677 O O . GLY A 1 91 ? 2.377 4.697 19.950 1.00 84.38 91 GLY A O 1
ATOM 678 N N . PRO A 1 92 ? 3.207 2.617 20.064 1.00 83.56 92 PRO A N 1
ATOM 679 C CA . PRO A 1 92 ? 1.969 1.937 19.649 1.00 83.56 92 PRO A CA 1
ATOM 680 C C . PRO A 1 92 ? 0.727 2.235 20.514 1.00 83.56 92 PRO A C 1
ATOM 682 O O . PRO A 1 92 ? -0.407 1.932 20.129 1.00 83.56 92 PRO A O 1
ATOM 685 N N . ARG A 1 93 ? 0.925 2.808 21.711 1.00 85.00 93 ARG A N 1
ATOM 686 C CA . ARG A 1 93 ? -0.141 3.220 22.639 1.00 85.00 93 ARG A CA 1
ATOM 687 C C . ARG A 1 93 ? -0.299 4.736 22.758 1.00 85.00 93 ARG A C 1
ATOM 689 O O . ARG A 1 93 ? -1.054 5.171 2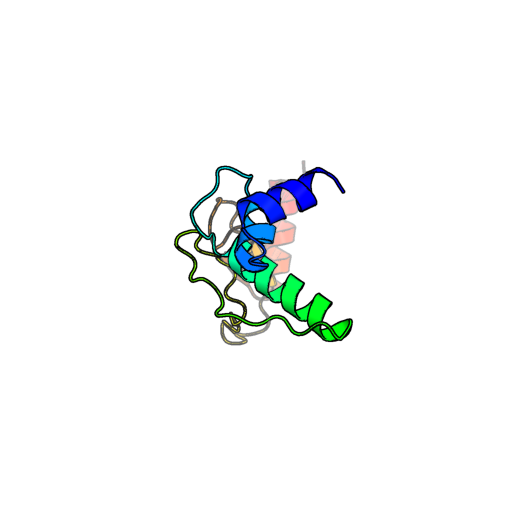3.623 1.00 85.00 93 ARG A O 1
ATOM 696 N N . TYR A 1 94 ? 0.364 5.523 21.910 1.00 87.94 94 TYR A N 1
ATOM 697 C CA . TYR A 1 94 ? 0.237 6.979 21.908 1.00 87.94 94 TYR A CA 1
ATOM 698 C C . TYR A 1 94 ? -1.238 7.398 21.823 1.00 87.94 94 TYR A C 1
ATOM 700 O O . TYR A 1 94 ? -2.022 6.827 21.065 1.00 87.94 94 TYR A O 1
ATOM 708 N N . MET A 1 95 ? -1.628 8.342 22.680 1.00 88.06 95 MET A N 1
ATOM 709 C CA . MET A 1 95 ? -2.994 8.843 22.880 1.00 88.06 95 MET A CA 1
ATOM 710 C C . MET A 1 95 ? -4.050 7.821 23.329 1.00 88.06 95 MET A C 1
ATOM 712 O O . MET A 1 95 ? -5.190 8.216 23.592 1.00 88.06 95 MET A O 1
ATOM 716 N N . LYS A 1 96 ? -3.715 6.535 23.500 1.00 89.12 96 LYS A N 1
ATOM 717 C CA . LYS A 1 96 ? -4.654 5.553 24.060 1.00 89.12 96 LYS A CA 1
ATOM 718 C C . LYS A 1 96 ? -4.865 5.801 25.552 1.00 89.12 96 LYS A C 1
ATOM 720 O O . LYS A 1 96 ? -4.016 6.379 26.239 1.00 89.12 96 LYS A O 1
ATOM 725 N N . CYS A 1 97 ? -6.008 5.344 26.062 1.00 91.31 97 CYS A N 1
ATOM 726 C CA . CYS A 1 97 ? -6.279 5.423 27.488 1.00 91.31 97 CYS A CA 1
ATOM 727 C C . CYS A 1 97 ? -5.288 4.553 28.272 1.00 91.31 97 CYS A C 1
ATOM 729 O O . CYS A 1 97 ? -5.112 3.368 27.975 1.00 91.31 97 CYS A O 1
ATOM 731 N N . ALA A 1 98 ? -4.635 5.166 29.254 1.00 89.81 98 ALA A N 1
ATOM 732 C CA . ALA A 1 98 ? -3.760 4.502 30.210 1.00 89.81 98 ALA A CA 1
ATOM 733 C C . ALA A 1 98 ? -4.543 4.024 31.437 1.00 89.81 98 ALA A C 1
ATOM 735 O O . ALA A 1 98 ? -4.156 3.042 32.058 1.00 89.81 98 ALA A O 1
ATOM 736 N N . GLU A 1 99 ? -5.616 4.734 31.796 1.00 90.06 99 GLU A N 1
ATOM 737 C CA . GLU A 1 99 ? -6.339 4.509 33.043 1.00 90.06 99 GLU A CA 1
ATOM 738 C C . GLU A 1 99 ? -7.828 4.853 32.906 1.00 90.06 99 GLU A C 1
ATOM 740 O O . GLU A 1 99 ? -8.193 5.984 32.559 1.00 90.06 99 GLU A O 1
ATOM 745 N N . TYR A 1 100 ? -8.675 3.869 33.212 1.00 90.31 100 TYR A N 1
ATOM 746 C CA . TYR A 1 100 ? -10.130 3.990 33.267 1.00 90.31 100 TYR A CA 1
ATOM 747 C C . TYR A 1 100 ? -10.610 4.035 34.716 1.00 90.31 100 TYR A C 1
ATOM 749 O O . TYR A 1 100 ? -10.079 3.334 35.576 1.00 90.31 100 TYR A O 1
ATOM 757 N N . ARG A 1 101 ? -11.634 4.849 34.983 1.00 91.88 101 ARG A N 1
ATOM 758 C CA . ARG A 1 101 ? -12.272 4.981 36.301 1.00 91.88 101 ARG A CA 1
ATOM 759 C C . ARG A 1 101 ? -13.790 5.017 36.172 1.00 91.88 101 ARG A C 1
ATOM 761 O O . ARG A 1 101 ? -14.319 5.251 35.086 1.00 91.88 101 ARG A O 1
ATOM 768 N N . SER A 1 102 ? -14.502 4.813 37.278 1.00 91.00 102 SER A N 1
ATOM 769 C CA . SER A 1 102 ? -15.956 5.001 37.291 1.00 91.00 102 SER A CA 1
ATOM 770 C C . SER A 1 102 ? -16.324 6.467 37.023 1.00 91.00 102 SER A C 1
ATOM 772 O O . SER A 1 102 ? -15.511 7.378 37.213 1.00 91.00 102 SER A O 1
ATOM 774 N N . ALA A 1 103 ? -17.566 6.726 36.609 1.00 86.69 103 ALA A N 1
ATOM 775 C CA . ALA A 1 103 ? -18.026 8.089 36.338 1.00 86.69 103 ALA A CA 1
ATOM 776 C C . ALA A 1 103 ?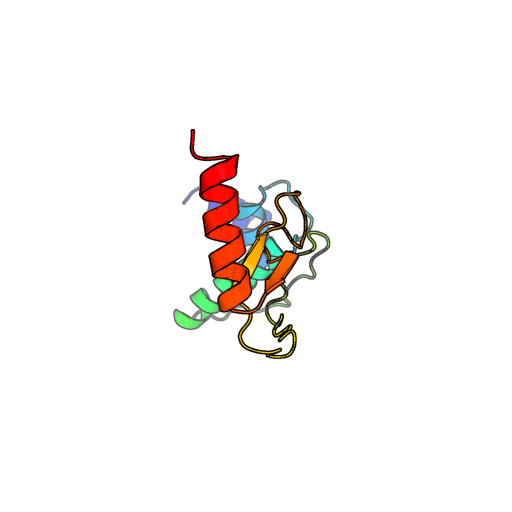 -17.920 9.016 37.567 1.00 86.69 103 ALA A C 1
ATOM 778 O O . ALA A 1 103 ? -17.614 10.197 37.412 1.00 86.69 103 ALA A O 1
ATOM 779 N N . GLY A 1 104 ? -18.142 8.496 38.781 1.00 89.94 104 GLY A N 1
ATOM 780 C CA . GLY A 1 104 ? -17.993 9.258 40.028 1.00 89.94 104 GLY A CA 1
ATOM 781 C C . GLY A 1 104 ? -16.539 9.655 40.295 1.00 89.94 104 GLY A C 1
ATOM 782 O O . GLY A 1 104 ? -16.235 10.837 40.453 1.00 89.94 104 GLY A O 1
ATOM 783 N N . GLN A 1 105 ? -15.624 8.685 40.228 1.00 90.94 105 GLN A N 1
ATOM 784 C CA . GLN A 1 105 ? -14.187 8.922 40.409 1.00 90.94 105 GLN A CA 1
ATOM 785 C C . GLN A 1 105 ? -13.627 9.884 39.354 1.00 90.94 105 GLN A C 1
ATOM 787 O O . GLN A 1 105 ? -12.835 10.770 39.667 1.00 90.94 105 GLN A O 1
ATOM 792 N N . ALA A 1 106 ? -14.070 9.764 38.100 1.00 90.31 106 ALA A N 1
ATOM 793 C CA . ALA A 1 106 ? -13.617 10.641 37.028 1.00 90.31 106 ALA A CA 1
ATOM 794 C C . ALA A 1 106 ? -14.020 12.110 37.240 1.00 90.31 106 ALA A C 1
ATOM 796 O O . ALA A 1 106 ? -13.232 13.002 36.920 1.00 90.31 106 ALA A O 1
ATOM 797 N N . ARG A 1 107 ? -15.210 12.382 37.801 1.00 90.81 107 ARG A N 1
ATOM 798 C CA . ARG A 1 107 ? -15.626 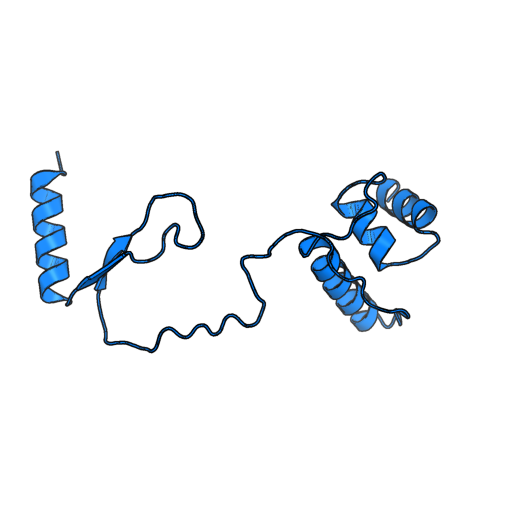13.750 38.163 1.00 90.81 107 ARG A CA 1
ATOM 799 C C . ARG A 1 107 ? -14.723 14.329 39.244 1.00 90.81 107 ARG A C 1
ATOM 801 O O . ARG A 1 107 ? -14.228 15.437 39.071 1.00 90.81 107 ARG A O 1
ATOM 808 N N . GLN A 1 108 ? -14.449 13.558 40.294 1.00 93.25 108 GLN A N 1
ATOM 809 C CA . GLN A 1 108 ? -13.565 13.982 41.380 1.00 93.25 108 GLN A CA 1
ATOM 810 C C . GLN A 1 108 ? -12.134 14.250 40.887 1.00 93.25 108 GLN A C 1
ATOM 812 O O . GLN A 1 108 ? -11.520 15.243 41.259 1.00 93.25 108 GLN A O 1
ATOM 817 N N . ILE A 1 109 ? -11.607 13.421 39.983 1.00 90.50 109 ILE A N 1
ATOM 818 C CA . ILE A 1 109 ? -10.280 13.647 39.388 1.00 90.50 109 ILE A CA 1
ATOM 819 C C . ILE A 1 109 ? -10.257 14.938 38.556 1.00 90.50 109 ILE A C 1
ATOM 821 O O . ILE A 1 109 ? -9.276 15.679 38.600 1.00 90.50 109 ILE A O 1
ATOM 825 N N . ARG A 1 110 ? -11.325 15.235 37.802 1.00 87.62 110 ARG A N 1
ATOM 826 C CA . ARG A 1 110 ? -11.427 16.480 37.021 1.00 87.62 110 ARG A CA 1
ATOM 827 C C . ARG A 1 110 ? -11.494 17.713 37.917 1.00 87.62 110 ARG A C 1
ATOM 829 O O . ARG A 1 110 ? -10.787 18.675 37.637 1.00 87.62 110 ARG A O 1
ATOM 836 N N . THR A 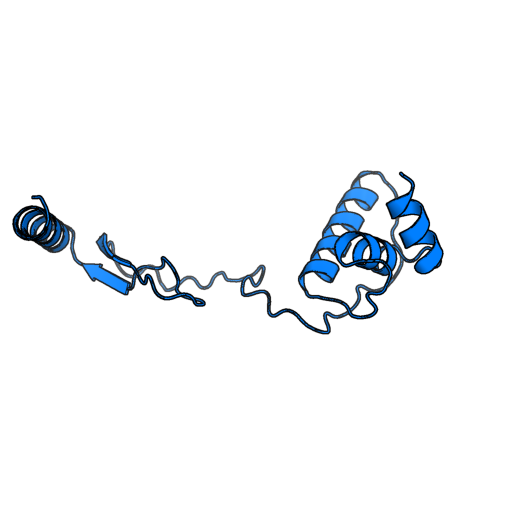1 111 ? -12.286 17.680 38.990 1.00 92.81 111 THR A N 1
ATOM 837 C CA . THR A 1 111 ? -12.370 18.808 39.932 1.00 92.81 111 THR A CA 1
ATOM 838 C C . THR A 1 111 ? -11.045 19.035 40.654 1.00 92.81 111 THR A C 1
ATOM 840 O O . THR A 1 111 ? -10.589 20.172 40.732 1.00 92.81 111 THR A O 1
ATOM 843 N N . LEU A 1 112 ? -10.381 17.967 41.110 1.00 92.12 112 LEU A N 1
ATOM 844 C CA . LEU A 1 112 ? -9.060 18.058 41.734 1.00 92.12 112 LEU A CA 1
ATOM 845 C C . LEU A 1 112 ? -8.010 18.632 40.779 1.00 92.12 112 LEU A C 1
ATOM 847 O O . LEU A 1 112 ? -7.269 19.529 41.164 1.00 92.12 112 LEU A O 1
ATOM 851 N N . ARG A 1 113 ? -7.971 18.180 39.520 1.00 88.44 113 ARG A N 1
ATOM 852 C CA . ARG A 1 113 ? -7.053 18.745 38.518 1.00 88.44 113 ARG A CA 1
ATOM 853 C C . ARG A 1 113 ? -7.327 20.215 38.230 1.00 88.44 113 ARG A C 1
ATOM 855 O O . ARG A 1 113 ? -6.374 20.972 38.129 1.00 88.44 113 ARG A O 1
ATOM 862 N N . GLY A 1 114 ? -8.596 20.610 38.135 1.00 89.88 114 GLY A N 1
ATOM 863 C CA . GLY A 1 114 ? -8.967 22.017 37.974 1.00 89.88 114 GLY A CA 1
ATOM 864 C C . GLY A 1 114 ? -8.457 22.887 39.125 1.00 89.88 114 GLY A C 1
ATOM 865 O O . GLY A 1 114 ? -7.972 23.981 38.883 1.00 89.88 114 GLY A O 1
ATOM 866 N N . ARG A 1 115 ? -8.480 22.380 40.365 1.00 91.50 115 ARG A N 1
ATOM 867 C CA . ARG A 1 115 ? -7.923 23.093 41.529 1.00 91.50 115 ARG A CA 1
ATOM 868 C C . ARG A 1 115 ? -6.396 23.144 41.534 1.00 91.50 115 ARG A C 1
ATOM 870 O O . ARG A 1 115 ? -5.832 24.151 41.929 1.00 91.50 115 ARG A O 1
ATOM 877 N N . LEU A 1 116 ? -5.740 22.051 41.146 1.00 90.75 116 LEU A N 1
ATOM 878 C CA . LEU A 1 116 ? -4.279 21.932 41.214 1.00 90.75 116 LEU A CA 1
ATOM 879 C C . LEU A 1 116 ? -3.554 22.610 40.043 1.00 90.75 116 LEU A C 1
ATOM 881 O O . LEU A 1 116 ? -2.409 23.012 40.205 1.00 90.75 116 LEU A O 1
ATOM 885 N N . PHE A 1 117 ? -4.190 22.700 38.873 1.00 82.62 117 PHE A N 1
ATOM 886 C CA . PHE A 1 117 ? -3.549 23.129 37.623 1.00 82.62 117 PHE A CA 1
ATOM 887 C C . PHE A 1 117 ? -4.317 24.226 36.865 1.00 82.62 117 PHE A C 1
ATOM 889 O O . PHE A 1 117 ? -3.935 24.549 35.747 1.00 82.62 117 PHE A O 1
ATOM 896 N N . GLY A 1 118 ? -5.417 24.752 37.413 1.00 68.38 118 GLY A N 1
ATOM 897 C CA . GLY A 1 118 ? -6.273 25.755 36.760 1.00 68.38 118 GLY A CA 1
ATOM 898 C C . GLY A 1 118 ? -5.960 27.206 37.129 1.00 68.38 118 GLY A C 1
ATOM 899 O O . GLY A 1 118 ? -6.899 27.992 37.226 1.00 68.38 118 GLY A O 1
ATOM 900 N N . GLY A 1 119 ? -4.688 27.520 37.394 1.00 55.94 119 GLY A N 1
ATOM 901 C CA . GLY A 1 119 ? -4.209 28.901 37.514 1.00 55.94 119 GLY A CA 1
ATOM 902 C C . GLY A 1 119 ? -4.128 29.581 36.156 1.00 55.94 119 GLY A C 1
ATOM 903 O O . GLY A 1 119 ? -3.724 28.890 35.193 1.00 55.94 119 GLY A O 1
#

Radius of gyration: 23.22 Å; chains: 1; bounding box: 34×40×60 Å